Protein AF-A0A9E5P079-F1 (afdb_monomer_lite)

pLDDT: mean 83.39, std 15.27, range [34.94, 92.62]

Foldseek 3Di:
DADCDDPRHGDDLLVDDLVVLVVLLVDPVCCVPPVVSNVVSVVNNVVCVVVVVVPPDD

Structure (mmCIF, N/CA/C/O backbone):
data_AF-A0A9E5P079-F1
#
_entry.id   AF-A0A9E5P079-F1
#
loop_
_atom_site.group_PDB
_atom_site.id
_atom_site.type_symbol
_atom_site.label_atom_id
_atom_site.label_alt_id
_atom_site.label_comp_id
_atom_site.label_asym_id
_atom_site.label_entity_id
_atom_site.label_seq_id
_atom_site.pdbx_PDB_ins_code
_atom_site.Cartn_x
_atom_site.Cartn_y
_atom_site.Cartn_z
_atom_site.occupancy
_atom_site.B_iso_or_equiv
_atom_site.auth_seq_id
_atom_site.auth_comp_id
_atom_site.auth_asym_id
_atom_site.auth_atom_id
_atom_site.pdbx_PDB_model_num
ATOM 1 N N . MET A 1 1 ? 5.990 -11.605 0.030 1.00 80.25 1 MET A N 1
ATOM 2 C CA . MET A 1 1 ? 4.778 -11.748 0.881 1.00 80.25 1 MET A CA 1
ATOM 3 C C . MET A 1 1 ? 3.556 -12.101 0.027 1.00 80.25 1 MET A C 1
ATOM 5 O O . MET A 1 1 ? 3.459 -11.571 -1.071 1.00 80.25 1 MET A O 1
ATOM 9 N N . LYS A 1 2 ? 2.623 -12.950 0.500 1.00 86.44 2 LYS A N 1
ATOM 10 C CA . LYS A 1 2 ? 1.356 -13.244 -0.211 1.00 86.44 2 LYS A CA 1
ATOM 11 C C . LYS A 1 2 ? 0.211 -12.350 0.258 1.00 86.44 2 LYS A C 1
ATOM 13 O O . LYS A 1 2 ? 0.068 -12.106 1.454 1.00 86.44 2 LYS A O 1
ATOM 18 N N . VAL A 1 3 ? -0.643 -11.928 -0.671 1.00 85.75 3 VAL A N 1
ATOM 19 C CA . VAL A 1 3 ? -1.876 -11.196 -0.365 1.00 85.75 3 VAL A CA 1
ATOM 20 C C . VAL A 1 3 ? -2.985 -12.164 0.037 1.00 85.75 3 VAL A C 1
ATOM 22 O O . VAL A 1 3 ? -3.264 -13.135 -0.661 1.00 85.75 3 VAL A O 1
ATOM 25 N N . TYR A 1 4 ? -3.665 -11.892 1.151 1.00 85.12 4 TYR A N 1
ATOM 26 C CA . TYR A 1 4 ? -4.707 -12.779 1.694 1.00 85.12 4 TYR A CA 1
ATOM 27 C C . TYR A 1 4 ? -6.146 -12.316 1.411 1.00 85.12 4 TYR A C 1
ATOM 29 O O . TYR A 1 4 ? -7.099 -12.984 1.818 1.00 85.12 4 TYR A O 1
ATOM 37 N N . PHE A 1 5 ? -6.327 -11.212 0.683 1.00 85.06 5 PHE A N 1
ATOM 38 C CA . PHE A 1 5 ? -7.628 -10.582 0.451 1.00 85.06 5 PHE A CA 1
ATOM 39 C C . PHE A 1 5 ? -7.743 -9.939 -0.940 1.00 85.06 5 PHE A C 1
ATOM 41 O O . PHE A 1 5 ? -6.772 -9.818 -1.682 1.00 85.06 5 PHE A O 1
ATOM 48 N N . GLY A 1 6 ? -8.952 -9.487 -1.280 1.00 85.25 6 GLY A N 1
ATOM 49 C CA . GLY A 1 6 ? -9.211 -8.734 -2.507 1.00 85.25 6 GLY A CA 1
ATOM 50 C C . GLY A 1 6 ? -9.052 -9.558 -3.787 1.00 85.25 6 GLY A C 1
ATOM 51 O O . GLY A 1 6 ? -9.088 -10.789 -3.773 1.00 85.25 6 GLY A O 1
ATOM 52 N N . LYS A 1 7 ? -8.895 -8.848 -4.909 1.00 87.44 7 LYS A N 1
ATOM 53 C CA . LYS A 1 7 ? -8.860 -9.427 -6.262 1.00 87.44 7 LYS A CA 1
ATOM 54 C C . LYS A 1 7 ? -7.632 -10.312 -6.5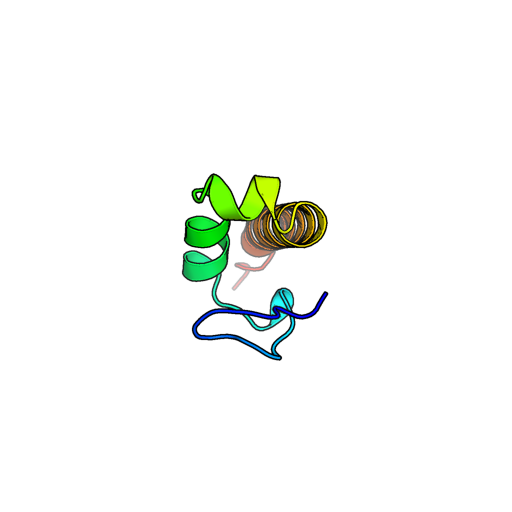14 1.00 87.44 7 LYS A C 1
ATOM 56 O O . LYS A 1 7 ? -7.727 -11.265 -7.275 1.00 87.44 7 LYS A O 1
ATOM 61 N N . TYR A 1 8 ? -6.509 -10.010 -5.863 1.00 90.19 8 TYR A N 1
ATOM 62 C CA . TYR A 1 8 ? -5.217 -10.684 -6.058 1.00 90.19 8 TYR A CA 1
ATOM 63 C C . TYR A 1 8 ? -4.856 -11.632 -4.906 1.00 90.19 8 TYR A C 1
ATOM 65 O O . TYR A 1 8 ? -3.686 -11.884 -4.624 1.00 90.19 8 TYR A O 1
ATOM 73 N N . LYS A 1 9 ? -5.868 -12.158 -4.209 1.00 90.38 9 LYS A N 1
ATOM 74 C CA . LYS A 1 9 ? -5.669 -13.119 -3.126 1.00 90.38 9 LYS A CA 1
ATOM 75 C C . LYS A 1 9 ? -4.881 -14.339 -3.620 1.00 90.38 9 LYS A C 1
ATOM 77 O O . LYS A 1 9 ? -5.275 -14.994 -4.578 1.00 90.38 9 LYS A O 1
ATOM 82 N N . GLY A 1 10 ? -3.816 -14.677 -2.902 1.00 90.38 10 GLY A N 1
ATOM 83 C CA . GLY A 1 10 ? -2.932 -15.808 -3.174 1.00 90.38 10 GLY A CA 1
ATOM 84 C C . GLY A 1 10 ? -1.685 -15.459 -3.987 1.00 90.38 10 GLY A C 1
ATOM 85 O O . GLY A 1 10 ? -0.750 -16.260 -3.974 1.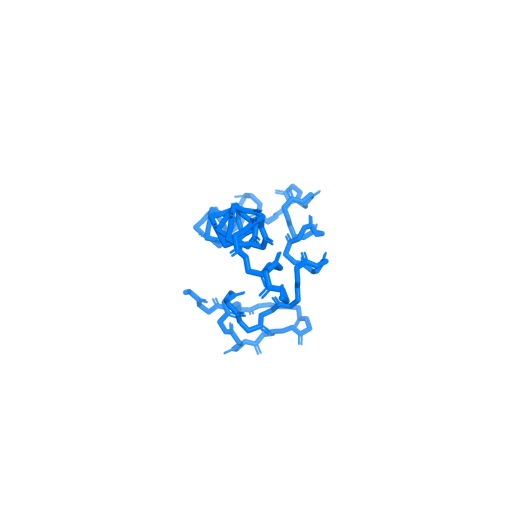00 90.38 10 GLY A O 1
ATOM 86 N N . LEU A 1 11 ? -1.649 -14.283 -4.621 1.00 91.19 11 LEU A N 1
ATOM 87 C CA . LEU A 1 11 ? -0.484 -13.793 -5.358 1.00 91.19 11 LEU A CA 1
ATOM 88 C C . LEU A 1 11 ? 0.528 -13.120 -4.432 1.00 91.19 11 LEU A C 1
ATOM 90 O O . LEU A 1 11 ? 0.176 -12.638 -3.347 1.00 91.19 11 LEU A O 1
ATOM 94 N N . ASN A 1 12 ? 1.783 -13.089 -4.870 1.00 90.19 12 ASN A N 1
ATOM 95 C CA . ASN A 1 12 ? 2.827 -12.322 -4.210 1.00 90.19 12 ASN A CA 1
ATOM 96 C C . ASN A 1 12 ? 2.742 -10.835 -4.567 1.00 90.19 12 ASN A C 1
ATOM 98 O O . ASN A 1 12 ? 2.167 -10.454 -5.581 1.00 90.19 12 ASN A O 1
ATOM 102 N N . VAL A 1 13 ? 3.325 -9.988 -3.718 1.00 89.38 13 VAL A N 1
ATOM 103 C CA . VAL A 1 13 ? 3.367 -8.528 -3.917 1.00 89.38 13 VAL A CA 1
ATOM 104 C C . VAL A 1 13 ? 4.025 -8.149 -5.254 1.00 89.38 13 VAL A C 1
ATOM 106 O O . VAL A 1 13 ? 3.531 -7.247 -5.927 1.00 89.38 13 VAL A O 1
ATOM 109 N N . ASP A 1 14 ? 5.054 -8.876 -5.696 1.00 89.56 14 ASP A N 1
ATOM 110 C CA . ASP A 1 14 ? 5.734 -8.635 -6.977 1.00 89.56 14 ASP A CA 1
ATOM 111 C C . ASP A 1 14 ? 4.874 -8.985 -8.208 1.00 89.56 14 ASP A C 1
ATOM 113 O O . ASP A 1 14 ? 5.012 -8.380 -9.269 1.00 89.56 14 ASP A O 1
ATOM 117 N N . GLU A 1 15 ? 3.900 -9.883 -8.060 1.00 90.00 15 GLU A N 1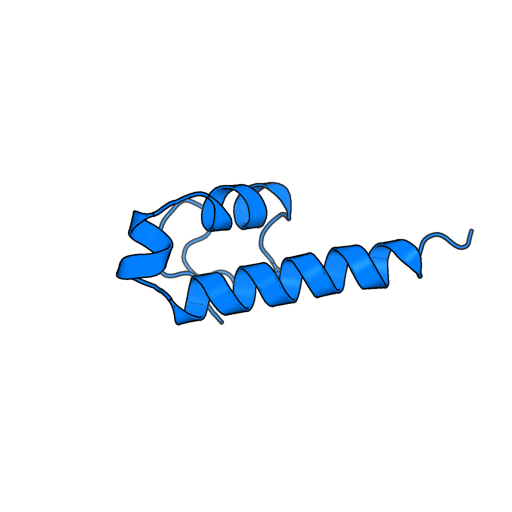
ATOM 118 C CA . GLU A 1 15 ? 2.985 -10.282 -9.138 1.00 90.00 15 GLU A CA 1
ATOM 119 C C . GLU A 1 15 ? 1.812 -9.300 -9.303 1.00 90.00 15 GLU A C 1
ATOM 121 O O . GLU A 1 15 ? 1.033 -9.379 -10.258 1.00 90.00 15 GLU A O 1
ATOM 126 N N . ILE A 1 16 ? 1.648 -8.368 -8.360 1.00 90.62 16 ILE A N 1
ATOM 127 C CA . ILE A 1 16 ? 0.516 -7.446 -8.327 1.00 90.62 16 ILE A CA 1
ATOM 128 C C . ILE A 1 16 ? 0.849 -6.171 -9.109 1.00 90.62 16 ILE A C 1
ATOM 130 O O . ILE A 1 16 ? 1.928 -5.601 -8.936 1.00 90.62 16 ILE A O 1
ATOM 134 N N . PRO A 1 17 ? -0.075 -5.654 -9.942 1.00 90.94 17 PRO A N 1
ATOM 135 C CA . PRO A 1 17 ? 0.133 -4.407 -10.669 1.00 90.94 17 PRO A CA 1
ATOM 136 C C . PRO A 1 17 ? 0.406 -3.217 -9.745 1.00 90.94 17 PRO A C 1
ATOM 138 O O . PRO A 1 17 ? -0.240 -3.061 -8.706 1.00 90.94 17 PRO A O 1
ATOM 141 N N . SER A 1 18 ? 1.304 -2.327 -10.173 1.00 90.50 18 SER A N 1
ATOM 142 C CA . SER A 1 18 ? 1.716 -1.154 -9.390 1.00 90.50 18 SER A CA 1
ATOM 143 C C . SER A 1 18 ? 0.538 -0.258 -9.005 1.00 90.50 18 SER A C 1
ATOM 145 O O . SER A 1 18 ? 0.508 0.249 -7.892 1.00 90.50 18 SER A O 1
ATOM 147 N N . ASP A 1 19 ? -0.460 -0.088 -9.876 1.00 90.31 19 ASP A N 1
ATOM 148 C CA . ASP A 1 19 ? -1.666 0.688 -9.556 1.00 90.31 19 ASP A CA 1
ATOM 149 C C . ASP A 1 19 ? -2.469 0.093 -8.398 1.00 90.31 19 ASP A C 1
ATOM 151 O O . ASP A 1 19 ? -2.992 0.831 -7.565 1.00 90.31 19 ASP A O 1
ATOM 155 N N . TYR A 1 20 ? -2.535 -1.237 -8.297 1.00 90.50 20 TYR A N 1
ATOM 156 C CA . TYR A 1 20 ? -3.227 -1.880 -7.184 1.00 90.50 20 TYR A CA 1
ATOM 157 C C . TYR A 1 20 ? -2.429 -1.758 -5.887 1.00 90.50 20 TYR A C 1
ATOM 159 O O . TYR A 1 20 ? -3.021 -1.487 -4.848 1.00 90.50 20 TYR A O 1
ATOM 167 N N . LEU A 1 21 ? -1.100 -1.905 -5.943 1.00 91.00 21 LEU A N 1
ATOM 168 C CA . LEU A 1 21 ? -0.238 -1.662 -4.782 1.00 91.00 21 LEU A CA 1
ATOM 169 C C . LEU A 1 21 ? -0.351 -0.206 -4.305 1.00 91.00 21 LEU A C 1
ATOM 171 O O . LEU A 1 21 ? -0.516 0.019 -3.115 1.00 91.00 21 LEU A O 1
ATOM 175 N N . LYS A 1 22 ? -0.369 0.777 -5.218 1.00 92.06 22 LYS A N 1
ATOM 176 C CA . LYS A 1 22 ? -0.581 2.197 -4.876 1.00 92.06 22 LYS A CA 1
ATOM 177 C C . LYS A 1 22 ? -1.946 2.443 -4.251 1.00 92.06 22 LYS A C 1
ATOM 179 O O . LYS A 1 22 ? -2.069 3.201 -3.299 1.00 92.06 22 LYS A O 1
ATOM 184 N N . TRP A 1 23 ? -2.993 1.827 -4.796 1.00 91.44 23 TRP A N 1
ATOM 185 C CA . TRP A 1 23 ? -4.319 1.919 -4.195 1.00 91.44 23 TRP A CA 1
ATOM 186 C C . TRP A 1 23 ? -4.320 1.331 -2.780 1.00 91.44 23 TRP A C 1
ATOM 188 O O . TRP A 1 23 ? -4.906 1.930 -1.879 1.00 91.44 23 TRP A O 1
ATOM 198 N N . LEU A 1 24 ? -3.624 0.206 -2.580 1.00 89.88 24 LEU A N 1
ATOM 199 C CA . LEU A 1 24 ? -3.492 -0.469 -1.293 1.00 89.88 24 LEU A CA 1
ATOM 200 C C . LEU A 1 24 ? -2.826 0.423 -0.240 1.00 89.88 24 LEU A C 1
ATOM 202 O O . LEU A 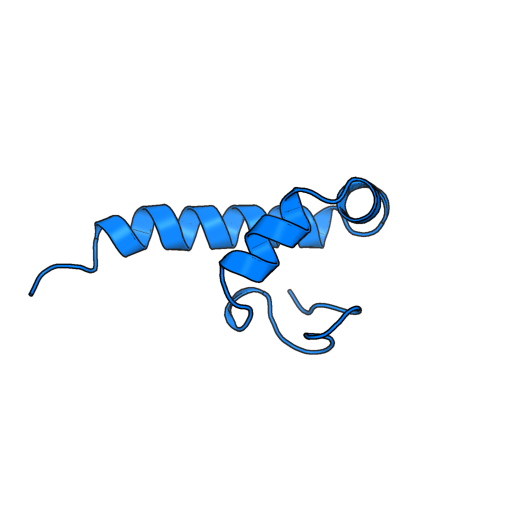1 24 ? -3.310 0.482 0.887 1.00 89.88 24 LEU A O 1
ATOM 206 N N . THR A 1 25 ? -1.775 1.155 -0.625 1.00 89.56 25 THR A N 1
ATOM 207 C CA . THR A 1 25 ? -1.060 2.078 0.271 1.00 89.56 25 THR A CA 1
ATOM 208 C C . THR A 1 25 ? -1.891 3.278 0.720 1.00 89.56 25 THR A C 1
ATOM 210 O O . THR A 1 25 ? -1.516 3.965 1.657 1.00 89.56 25 THR A O 1
ATOM 213 N N . LEU A 1 26 ? -3.028 3.534 0.069 1.00 91.50 26 LEU A N 1
ATOM 214 C CA . LEU A 1 26 ? -3.949 4.623 0.408 1.00 91.50 26 LEU A CA 1
ATOM 215 C C . LEU A 1 26 ? -5.123 4.167 1.285 1.00 91.50 26 LEU A C 1
ATOM 217 O O . LEU A 1 26 ? -6.041 4.947 1.521 1.00 91.50 26 LEU A O 1
ATOM 221 N N . GLN A 1 27 ? -5.159 2.897 1.696 1.00 90.62 27 GLN A N 1
ATOM 222 C CA . GLN A 1 27 ? -6.258 2.353 2.486 1.00 90.62 27 GLN A CA 1
ATOM 223 C C . GLN A 1 27 ? -5.894 2.289 3.973 1.00 90.62 27 GLN A C 1
ATOM 225 O O . GLN A 1 27 ? -5.128 1.411 4.371 1.00 90.62 27 GLN A O 1
ATOM 230 N N . ASP A 1 28 ? -6.531 3.117 4.809 1.00 89.25 28 ASP A N 1
ATOM 231 C CA . ASP A 1 28 ? -6.291 3.145 6.266 1.00 89.25 28 ASP A CA 1
ATOM 232 C C . ASP A 1 28 ? -6.492 1.765 6.917 1.00 89.25 28 ASP A C 1
ATOM 234 O O . ASP A 1 28 ? -5.704 1.306 7.740 1.00 89.25 28 ASP A O 1
ATOM 238 N N . TRP A 1 29 ? -7.511 1.020 6.472 1.00 88.75 29 TRP A N 1
ATOM 239 C CA . TRP A 1 29 ? -7.785 -0.320 6.999 1.00 88.75 29 TRP A CA 1
ATOM 240 C C . TRP A 1 29 ? -6.673 -1.330 6.688 1.00 88.75 29 TRP A C 1
ATOM 242 O O . TRP A 1 29 ? -6.564 -2.347 7.378 1.00 88.75 29 TRP A O 1
ATOM 252 N N . CYS A 1 30 ? -5.890 -1.106 5.628 1.00 87.44 30 CYS A N 1
ATOM 253 C CA . CYS A 1 30 ? -4.788 -1.987 5.263 1.00 87.44 30 CYS A CA 1
ATOM 254 C C . CYS A 1 30 ? -3.585 -1.757 6.179 1.00 87.44 30 CYS A C 1
ATOM 256 O O . CYS A 1 30 ? -2.935 -2.731 6.555 1.00 87.44 30 CYS A O 1
ATOM 258 N N . GLU A 1 31 ? -3.339 -0.509 6.582 1.00 86.06 31 GLU A N 1
ATOM 259 C CA . GLU A 1 31 ? -2.332 -0.169 7.588 1.00 86.06 31 GLU A CA 1
ATOM 260 C C . GLU A 1 31 ? -2.640 -0.850 8.924 1.00 86.06 31 GLU A C 1
ATOM 262 O O . GLU A 1 31 ? -1.789 -1.550 9.473 1.00 86.06 31 GLU A O 1
ATOM 267 N N . GLU A 1 32 ? -3.886 -0.750 9.396 1.00 88.50 32 GLU A N 1
ATOM 268 C CA . GLU A 1 32 ? -4.272 -1.321 10.689 1.00 88.50 32 GLU A CA 1
ATOM 269 C C . GLU A 1 32 ? -4.304 -2.856 10.688 1.00 88.50 32 GLU A C 1
ATOM 271 O O . GLU A 1 32 ? -3.900 -3.497 11.660 1.00 88.50 32 GLU A O 1
ATOM 276 N N . LYS A 1 33 ? -4.804 -3.480 9.612 1.00 87.88 33 LYS A N 1
ATOM 277 C CA . LYS A 1 33 ? -5.006 -4.940 9.571 1.00 87.88 33 LYS A CA 1
ATOM 278 C C . LYS A 1 33 ? -3.812 -5.714 9.035 1.00 87.88 33 LYS A C 1
ATOM 280 O O . LYS A 1 33 ? -3.631 -6.876 9.400 1.00 87.88 33 LYS A O 1
ATOM 285 N N . PHE A 1 34 ? -3.031 -5.112 8.143 1.00 90.06 34 PHE A N 1
ATOM 286 C CA . PHE A 1 34 ? -1.948 -5.782 7.429 1.00 90.06 34 PHE A CA 1
ATOM 287 C C . PHE A 1 34 ? -0.709 -4.879 7.293 1.00 90.06 34 PHE A C 1
ATOM 289 O O . PHE A 1 34 ? -0.231 -4.669 6.175 1.00 90.06 34 PHE A O 1
ATOM 296 N N . PRO A 1 35 ? -0.115 -4.409 8.407 1.00 89.25 35 PRO A N 1
ATOM 297 C CA . PRO A 1 35 ? 1.009 -3.467 8.371 1.00 89.25 35 PRO A CA 1
ATOM 298 C C . PRO A 1 35 ? 2.233 -4.024 7.629 1.00 89.25 35 PRO A C 1
ATOM 300 O O . PRO A 1 35 ? 2.915 -3.305 6.905 1.00 89.25 35 PRO A O 1
ATOM 303 N N . LEU A 1 36 ? 2.491 -5.333 7.739 1.00 90.38 36 LEU A N 1
ATOM 304 C CA . LEU A 1 36 ? 3.576 -5.990 7.000 1.00 90.38 36 LEU A CA 1
ATOM 305 C C . LEU A 1 36 ? 3.324 -6.024 5.491 1.00 90.38 36 LEU A C 1
ATOM 307 O O . LEU A 1 36 ? 4.264 -5.930 4.713 1.00 90.38 36 LEU A O 1
ATOM 311 N N . LEU A 1 37 ? 2.066 -6.178 5.073 1.00 89.75 37 LEU A N 1
ATOM 312 C CA . LEU A 1 37 ? 1.731 -6.184 3.653 1.00 89.75 37 LEU A CA 1
ATOM 313 C C . LEU A 1 37 ? 1.841 -4.780 3.061 1.00 89.75 37 LEU A C 1
ATOM 315 O O . LEU A 1 37 ? 2.312 -4.641 1.938 1.00 89.75 37 LEU A O 1
ATOM 319 N N . LEU A 1 38 ? 1.412 -3.768 3.820 1.00 91.12 38 LEU A N 1
ATOM 320 C CA . LEU A 1 38 ? 1.548 -2.368 3.440 1.00 91.12 38 LEU A CA 1
ATOM 321 C C . LEU A 1 38 ? 3.019 -2.020 3.202 1.00 91.12 38 LEU A C 1
ATOM 323 O O . LEU A 1 38 ? 3.369 -1.561 2.120 1.00 91.12 38 LEU A O 1
ATOM 327 N N . LYS A 1 39 ? 3.879 -2.362 4.167 1.00 92.19 39 LYS A N 1
ATOM 328 C CA . LYS A 1 39 ? 5.321 -2.148 4.071 1.00 92.19 39 LYS A CA 1
ATOM 329 C C . LYS A 1 39 ? 5.926 -2.819 2.832 1.00 92.19 39 LYS A C 1
ATOM 331 O O . LYS A 1 39 ? 6.623 -2.166 2.065 1.00 92.19 39 LYS A O 1
ATOM 336 N N . GLU A 1 40 ? 5.615 -4.095 2.592 1.00 92.44 40 GLU A N 1
ATOM 337 C CA . GLU A 1 40 ? 6.110 -4.816 1.407 1.00 92.44 40 GLU A CA 1
ATOM 338 C C . GLU A 1 40 ? 5.613 -4.179 0.098 1.00 92.44 40 GLU A C 1
ATOM 340 O O . GLU A 1 40 ? 6.349 -4.126 -0.883 1.00 92.44 40 GLU A O 1
ATOM 345 N N . ALA A 1 41 ? 4.374 -3.675 0.068 1.00 91.56 41 ALA A N 1
ATOM 346 C CA . ALA A 1 41 ? 3.833 -2.967 -1.088 1.00 91.56 41 ALA A CA 1
ATOM 347 C C . ALA A 1 41 ? 4.561 -1.637 -1.342 1.00 91.56 41 ALA A C 1
ATOM 349 O O . ALA A 1 41 ? 4.855 -1.319 -2.493 1.00 91.56 41 ALA A O 1
ATOM 350 N N . GLU A 1 42 ? 4.885 -0.875 -0.295 1.00 92.62 42 GLU A N 1
ATOM 351 C CA . GLU A 1 42 ? 5.672 0.360 -0.399 1.00 92.62 42 GLU A CA 1
ATOM 352 C C . GLU A 1 42 ? 7.116 0.097 -0.843 1.00 92.62 42 GLU A C 1
ATOM 354 O O . GLU A 1 42 ? 7.639 0.812 -1.704 1.00 92.62 42 GLU A O 1
ATOM 359 N N . GLU A 1 43 ? 7.754 -0.942 -0.299 1.00 92.44 43 GLU A N 1
ATOM 360 C CA . GLU A 1 43 ? 9.096 -1.375 -0.698 1.00 92.44 43 GLU A CA 1
ATOM 361 C C . GLU A 1 43 ? 9.113 -1.803 -2.167 1.00 92.44 43 GLU A C 1
ATOM 363 O O . GLU A 1 43 ? 9.965 -1.341 -2.925 1.00 92.44 43 GLU A O 1
ATOM 368 N N . GLU A 1 44 ? 8.127 -2.587 -2.608 1.00 92.00 44 GLU A N 1
ATOM 369 C CA . GLU A 1 44 ? 8.000 -3.005 -4.004 1.00 92.00 44 GLU A CA 1
ATOM 370 C C . GLU A 1 44 ? 7.724 -1.818 -4.939 1.00 92.00 44 GLU A C 1
ATOM 372 O O . GLU A 1 44 ? 8.315 -1.708 -6.013 1.00 92.00 44 GLU A O 1
ATOM 377 N N . LEU A 1 45 ? 6.869 -0.870 -4.549 1.00 91.38 45 LEU A N 1
ATOM 378 C CA . LEU A 1 45 ? 6.632 0.350 -5.328 1.00 91.38 45 LEU A CA 1
ATOM 379 C C . LEU A 1 45 ? 7.883 1.228 -5.425 1.00 91.38 45 LEU A C 1
ATOM 381 O O . LEU A 1 45 ? 8.168 1.787 -6.490 1.00 91.38 45 LEU A O 1
ATOM 385 N N . THR A 1 46 ? 8.642 1.338 -4.336 1.00 90.88 46 THR A N 1
ATOM 386 C CA . THR A 1 46 ? 9.914 2.067 -4.295 1.00 90.88 46 THR A CA 1
ATOM 387 C C . THR A 1 46 ? 10.956 1.374 -5.161 1.00 90.88 46 THR A C 1
ATOM 389 O O . THR A 1 46 ? 11.633 2.042 -5.947 1.00 90.88 46 THR A O 1
ATOM 392 N N . PHE A 1 47 ? 11.038 0.043 -5.088 1.00 89.25 47 PHE A N 1
ATOM 393 C CA . PHE A 1 47 ? 11.876 -0.784 -5.945 1.00 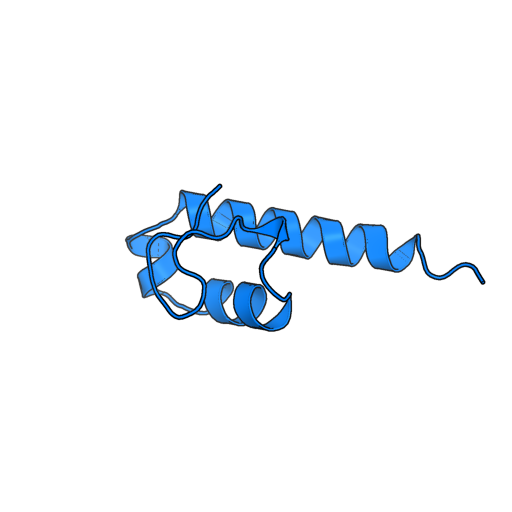89.25 47 PHE A CA 1
ATOM 394 C C . PHE A 1 47 ? 11.508 -0.546 -7.411 1.00 89.25 47 PHE A C 1
ATOM 396 O O . PHE A 1 47 ? 12.337 -0.079 -8.184 1.00 89.25 47 PHE A O 1
ATOM 403 N N . ARG A 1 48 ? 10.240 -0.697 -7.793 1.00 86.94 48 ARG A N 1
ATOM 404 C CA . ARG A 1 48 ? 9.781 -0.446 -9.167 1.00 86.94 48 ARG A CA 1
ATOM 405 C C . ARG A 1 48 ? 10.039 0.971 -9.644 1.00 86.94 48 ARG A C 1
ATOM 407 O O . ARG A 1 48 ? 10.365 1.141 -10.809 1.00 86.94 48 ARG A O 1
ATOM 414 N N . THR A 1 49 ? 9.911 1.984 -8.793 1.00 84.62 49 THR A N 1
ATOM 415 C CA . THR A 1 49 ? 10.143 3.387 -9.183 1.00 84.62 49 THR A CA 1
ATOM 416 C C . THR A 1 49 ? 11.636 3.687 -9.336 1.00 84.62 49 THR A C 1
ATOM 418 O O . THR A 1 49 ? 12.043 4.350 -10.289 1.00 84.62 49 THR A O 1
ATOM 421 N N . THR A 1 50 ? 12.463 3.154 -8.437 1.00 81.94 50 THR A N 1
ATOM 422 C CA . THR A 1 50 ? 13.926 3.303 -8.463 1.00 81.94 50 THR A CA 1
ATOM 423 C C . THR A 1 50 ? 14.538 2.529 -9.631 1.00 81.94 50 THR A C 1
ATOM 425 O O . THR A 1 50 ? 15.388 3.056 -10.344 1.00 81.94 50 THR A O 1
ATOM 428 N N . TRP A 1 51 ? 14.051 1.312 -9.883 1.00 66.06 51 TRP A N 1
ATOM 429 C CA . TRP A 1 51 ? 14.550 0.424 -10.929 1.00 66.06 51 TRP A CA 1
ATOM 430 C C . TRP A 1 51 ? 13.892 0.664 -12.297 1.00 66.06 51 TRP A C 1
ATOM 432 O O . TRP A 1 51 ? 14.580 0.529 -13.305 1.00 66.06 51 TRP A O 1
ATOM 442 N N . SER A 1 52 ? 12.642 1.149 -12.383 1.00 56.69 52 SER A N 1
ATOM 443 C CA . SER A 1 52 ? 12.081 1.657 -13.659 1.00 56.69 52 SER A CA 1
ATOM 444 C C . SER A 1 52 ? 12.855 2.866 -14.170 1.00 56.69 52 SER A C 1
ATOM 446 O O . SER A 1 52 ? 12.936 3.071 -15.376 1.00 56.69 52 SER A O 1
ATOM 448 N N . ARG A 1 53 ? 13.476 3.649 -13.276 1.00 50.00 53 ARG A N 1
ATOM 449 C CA . ARG A 1 53 ? 14.384 4.733 -13.673 1.00 50.00 53 ARG A CA 1
ATOM 450 C C . ARG A 1 53 ? 15.691 4.221 -14.292 1.00 50.00 53 ARG A C 1
ATOM 452 O O . ARG A 1 53 ? 16.379 4.995 -14.944 1.00 50.00 53 ARG A O 1
ATOM 459 N N . HIS A 1 54 ? 16.022 2.945 -14.088 1.00 43.78 54 HIS A N 1
ATOM 460 C CA . HIS A 1 54 ? 17.256 2.300 -14.544 1.00 43.78 54 HIS A CA 1
ATOM 461 C C . HIS A 1 54 ? 17.061 1.334 -15.729 1.00 43.78 54 HIS A C 1
ATOM 463 O O . HIS A 1 54 ? 18.050 0.951 -16.343 1.00 43.78 54 HIS A O 1
ATOM 469 N N . PHE A 1 55 ? 15.822 0.956 -16.071 1.00 42.69 55 PHE A N 1
ATOM 470 C CA . PHE A 1 55 ? 15.512 -0.042 -17.112 1.00 42.69 55 PHE A CA 1
ATOM 471 C C . PHE A 1 55 ? 14.672 0.492 -18.289 1.00 42.69 55 PHE A C 1
ATOM 473 O O . PHE A 1 55 ? 14.032 -0.279 -18.996 1.00 42.69 55 PHE A O 1
ATOM 480 N N . TYR A 1 56 ? 14.728 1.801 -18.550 1.00 40.94 56 TYR A N 1
ATOM 481 C CA . TYR A 1 56 ? 14.573 2.340 -19.908 1.00 40.94 56 TYR A CA 1
ATOM 482 C C . TYR A 1 56 ? 15.941 2.848 -20.381 1.00 40.94 56 TYR A C 1
ATOM 484 O O . TYR A 1 56 ? 16.231 4.041 -20.370 1.00 40.94 56 TYR A O 1
ATOM 492 N N . GLN A 1 57 ? 16.811 1.910 -20.738 1.00 34.94 57 GLN A N 1
ATOM 493 C CA . GLN A 1 57 ? 17.821 2.138 -21.764 1.00 34.94 57 GLN A CA 1
ATOM 494 C C . GLN A 1 57 ? 17.467 1.184 -22.902 1.00 34.94 57 GLN A C 1
ATOM 496 O O . GLN A 1 57 ? 17.737 -0.013 -22.821 1.00 34.94 57 GLN A O 1
ATOM 501 N N . GLU A 1 58 ? 16.758 1.729 -23.890 1.00 39.16 58 GLU A N 1
ATOM 502 C CA . GLU A 1 58 ? 16.849 1.262 -25.276 1.00 39.16 58 GLU A CA 1
ATOM 503 C C 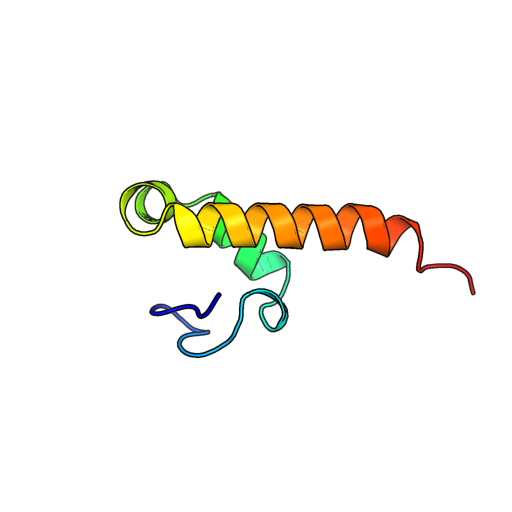. GLU A 1 58 ? 18.213 1.665 -25.854 1.00 39.16 58 GLU A C 1
ATOM 505 O O . GLU A 1 58 ? 18.711 2.755 -25.474 1.00 39.16 58 GLU A O 1
#

Radius of gyration: 12.03 Å; chains: 1; bounding box: 27×20×36 Å

Sequence (58 aa):
MKVYFGKYKGLNVDEIPSDYLKWLTLQDWCEEKFPLLLKEAEEELTFRTTWSRHFYQE

Secondary structure (DSSP, 8-state):
-B--SSTTTT-BGGGS-HHHHHHHHT-HHHHHH-HHHHHHHHHHHHHHHHHHTTS---